Protein AF-A0A3D9BFZ9-F1 (afdb_monomer_lite)

Organism: NCBI:txid333702

Secondary structure (DSSP, 8-state):
--TTSSSSSS---------PPP-------------------GGGTTT-TTEEEEEE-SSSSSSPEEEEEEPTTS--EEEEEEE-TTS-EEEEEEEE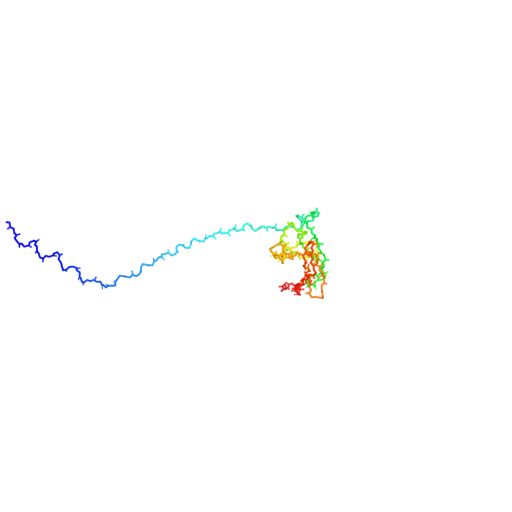----TTS-EEEEEEEETTEEEEEEE-SSS---EEEEEEEEETTEE-

Sequence (142 aa):
MNKITILVLLFSFLVANCQKKPILKNDRVEANNTEKIRTINLNQYTNNTNYFIKTFDVNKDETKDKIVSHNRYLGDELLLFLGDKSGNYNWALKSTNFSEDGGNQITDIKETKEGFEIITQFPDRGYLQNTYLASGINNKLI

Foldseek 3Di:
DDPPPPDPPPPPPDDPDDDDDDDDPPPPPPPPPPVVPPQDAPVVQVPDPQKDKDWDQFQPPPFIKIWIDGDPPSAFWIWIWDADPVGGTHTDDIDGQPDDPLFWGFPDWAADPFGIKTWTGGPPDDPDIDIDDWGRYNNDID

pLDDT: mean 78.9, std 19.79, range [37.97, 97.75]

Structure (mmCIF, N/CA/C/O backbone):
data_AF-A0A3D9BFZ9-F1
#
_entry.id   AF-A0A3D9BFZ9-F1
#
loop_
_atom_site.group_PDB
_atom_site.id
_atom_site.type_symbol
_atom_site.label_atom_id
_atom_site.label_alt_id
_atom_site.label_comp_id
_atom_site.label_asym_id
_atom_site.label_entity_id
_atom_site.label_seq_id
_atom_site.pdbx_PDB_ins_code
_atom_site.Cartn_x
_atom_site.Cartn_y
_atom_site.Cartn_z
_atom_site.occupancy
_atom_site.B_iso_or_equiv
_atom_site.auth_seq_id
_atom_site.auth_comp_id
_atom_site.auth_asym_id
_atom_site.auth_atom_id
_atom_site.pdbx_PDB_model_num
ATOM 1 N N . MET A 1 1 ? -40.740 42.452 -79.730 1.00 47.50 1 MET A N 1
ATOM 2 C CA . MET A 1 1 ? -39.419 42.023 -79.209 1.00 47.50 1 MET A CA 1
ATOM 3 C C . MET A 1 1 ? -38.875 43.155 -78.354 1.00 47.50 1 MET A C 1
ATOM 5 O O . MET A 1 1 ? -38.503 44.190 -78.893 1.00 47.50 1 MET A O 1
ATOM 9 N N . ASN A 1 2 ? -38.960 43.003 -77.029 1.00 42.41 2 ASN A N 1
ATOM 10 C CA . ASN A 1 2 ? -38.879 44.109 -76.070 1.00 42.41 2 ASN A CA 1
ATOM 11 C C . ASN A 1 2 ? -37.470 44.258 -75.487 1.00 42.41 2 ASN A C 1
ATOM 13 O O . ASN A 1 2 ? -36.951 43.343 -74.858 1.00 42.41 2 ASN A O 1
ATOM 17 N N . LYS A 1 3 ? -36.883 45.449 -75.648 1.00 50.84 3 LYS A N 1
ATOM 18 C CA . LYS A 1 3 ? -35.576 45.853 -75.102 1.00 50.84 3 LYS A CA 1
ATOM 19 C C . LYS A 1 3 ? -35.638 46.297 -73.624 1.00 50.84 3 LYS A C 1
ATOM 21 O O . LYS A 1 3 ? -34.893 47.182 -73.227 1.00 50.84 3 LYS A O 1
ATOM 26 N N . ILE A 1 4 ? -36.528 45.722 -72.810 1.00 54.38 4 ILE A N 1
ATOM 27 C CA . ILE A 1 4 ? -36.711 46.111 -71.388 1.00 54.38 4 ILE A CA 1
ATOM 28 C C . ILE A 1 4 ? -36.296 44.972 -70.433 1.00 54.38 4 ILE A C 1
ATOM 30 O O . ILE A 1 4 ? -36.488 45.034 -69.226 1.00 54.38 4 ILE A O 1
ATOM 34 N N . THR A 1 5 ? -35.650 43.924 -70.950 1.00 50.94 5 THR A N 1
ATOM 35 C CA . THR A 1 5 ? -35.269 42.741 -70.157 1.00 50.94 5 THR A CA 1
ATOM 36 C C . THR A 1 5 ? -33.772 42.675 -69.840 1.00 50.94 5 THR A C 1
ATOM 38 O O . THR A 1 5 ? -33.247 41.595 -69.603 1.00 50.94 5 THR A O 1
ATOM 41 N N . ILE A 1 6 ? -33.055 43.805 -69.850 1.00 54.69 6 ILE A N 1
ATOM 42 C CA . ILE A 1 6 ? -31.622 43.860 -69.493 1.00 54.69 6 ILE A CA 1
ATOM 43 C C . ILE A 1 6 ? -31.325 45.154 -68.713 1.00 54.69 6 ILE A C 1
ATOM 45 O O . ILE A 1 6 ? -30.511 45.968 -69.124 1.00 54.69 6 ILE A O 1
ATOM 49 N N . LEU A 1 7 ? -32.036 45.403 -67.607 1.00 43.50 7 LEU A N 1
ATOM 50 C CA . LEU A 1 7 ? -31.595 46.371 -66.581 1.00 43.50 7 LEU A CA 1
ATOM 51 C C . LEU A 1 7 ? -32.254 46.140 -65.206 1.00 43.50 7 LEU A C 1
ATOM 53 O O . LEU A 1 7 ? -32.513 47.080 -64.467 1.00 43.50 7 LEU A O 1
ATOM 57 N N . VAL A 1 8 ? -32.562 44.887 -64.858 1.00 48.56 8 VAL A N 1
ATOM 58 C CA . VAL A 1 8 ? -33.082 44.529 -63.516 1.00 48.56 8 VAL A CA 1
ATOM 59 C C . VAL A 1 8 ? -32.230 43.441 -62.844 1.00 48.56 8 VAL A C 1
ATOM 61 O O . VAL A 1 8 ? -32.468 43.065 -61.705 1.00 48.56 8 VAL A O 1
ATOM 64 N N . LEU A 1 9 ? -31.158 42.978 -63.491 1.00 48.94 9 LEU A N 1
ATOM 65 C CA . LEU A 1 9 ? -30.327 41.883 -62.975 1.00 48.94 9 LEU A CA 1
ATOM 66 C C . LEU A 1 9 ? -29.081 42.321 -62.185 1.00 48.94 9 LEU A C 1
ATOM 68 O O . LEU A 1 9 ? -28.237 41.481 -61.899 1.00 48.94 9 LEU A O 1
ATOM 72 N N . LEU A 1 10 ? -28.960 43.596 -61.788 1.00 48.94 10 LEU A N 1
ATOM 73 C CA . LEU A 1 10 ? -27.791 44.063 -61.018 1.00 48.94 10 LEU A CA 1
ATOM 74 C C . LEU A 1 10 ? -28.073 44.926 -59.776 1.00 48.94 10 LEU A C 1
ATOM 76 O O . LEU A 1 10 ? -27.132 45.448 -59.191 1.00 48.94 10 LEU A O 1
ATOM 80 N N . PHE A 1 11 ? -29.323 4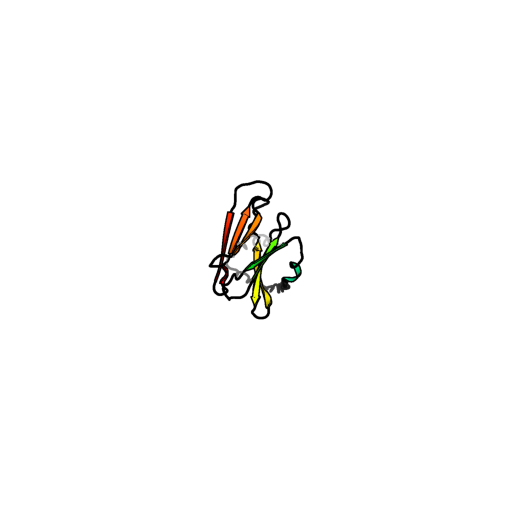5.045 -59.319 1.00 47.72 11 PHE A N 1
ATOM 81 C CA . PHE A 1 11 ? -29.653 45.852 -58.130 1.00 47.72 11 PHE A CA 1
ATOM 82 C C . PHE A 1 11 ? -30.380 45.068 -57.025 1.00 47.72 11 PHE A C 1
ATOM 84 O O . PHE A 1 11 ? -31.276 45.582 -56.366 1.00 47.72 11 PHE A O 1
ATOM 91 N N . SER A 1 12 ? -29.987 43.812 -56.799 1.00 45.56 12 SER A N 1
ATOM 92 C CA . SER A 1 12 ? -30.384 43.034 -55.610 1.00 45.56 12 SER A CA 1
ATOM 93 C C . SER A 1 12 ? -29.248 42.823 -54.597 1.00 45.56 12 SER A C 1
ATOM 95 O O . SER A 1 12 ? -29.451 42.188 -53.566 1.00 45.56 12 SER A O 1
ATOM 97 N N . PHE A 1 13 ? -28.075 43.425 -54.812 1.00 49.94 13 PHE A N 1
ATOM 98 C CA . PHE A 1 13 ? -27.026 43.524 -53.795 1.00 49.94 13 PHE A CA 1
ATOM 99 C C . PHE A 1 13 ? -27.204 44.796 -52.965 1.00 49.94 13 PHE A C 1
ATOM 101 O O . PHE A 1 13 ? -26.440 45.731 -53.146 1.00 49.94 13 PHE A O 1
ATOM 108 N N . LEU A 1 14 ? -28.201 44.862 -52.072 1.00 49.97 14 LEU A N 1
ATOM 109 C CA . LEU A 1 14 ? -28.125 45.760 -50.905 1.00 49.97 14 LEU A CA 1
ATOM 110 C C . LEU A 1 14 ? -29.187 45.480 -49.822 1.00 49.97 14 LEU A C 1
ATOM 112 O O . LEU A 1 14 ? -29.898 46.382 -49.404 1.00 49.97 14 LEU A O 1
ATOM 116 N N . VAL A 1 15 ? -29.289 44.250 -49.309 1.00 44.16 15 VAL A N 1
ATOM 117 C CA . VAL A 1 15 ? -29.860 44.027 -47.961 1.00 44.16 15 VAL A CA 1
ATOM 118 C C . VAL A 1 15 ? -29.102 42.895 -47.267 1.00 44.16 15 VAL A C 1
ATOM 120 O O . VAL A 1 15 ? -29.607 41.797 -47.065 1.00 44.16 15 VAL A O 1
ATOM 123 N N . ALA A 1 16 ? -27.850 43.156 -46.899 1.00 53.72 16 ALA A N 1
ATOM 124 C CA . ALA A 1 16 ? -27.201 42.401 -45.838 1.00 53.72 16 ALA A CA 1
ATOM 125 C C . ALA A 1 16 ? -27.514 43.109 -44.516 1.00 53.72 16 ALA A C 1
ATOM 127 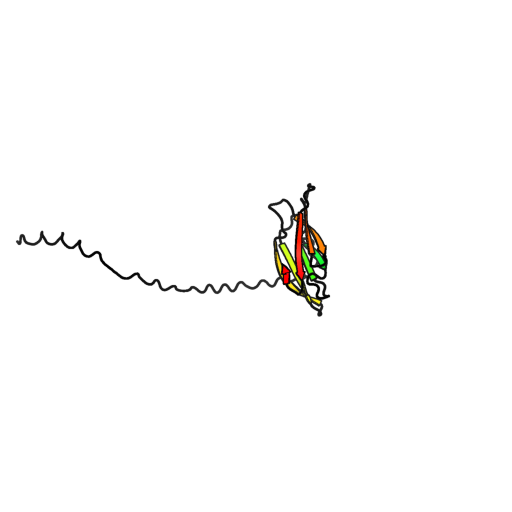O O . ALA A 1 16 ? -26.762 43.983 -44.094 1.00 53.72 16 ALA A O 1
ATOM 128 N N . ASN A 1 17 ? -28.639 42.775 -43.873 1.00 49.44 17 ASN A N 1
ATOM 129 C CA . ASN A 1 17 ? -28.736 42.985 -42.433 1.00 49.44 17 ASN A CA 1
ATOM 130 C C . ASN A 1 17 ? -29.756 42.075 -41.733 1.00 49.44 17 ASN A C 1
ATOM 132 O O . ASN A 1 17 ? -30.939 42.058 -42.059 1.00 49.44 17 ASN A O 1
ATOM 136 N N . CYS A 1 18 ? -29.233 41.394 -40.711 1.00 46.44 18 CYS A N 1
ATOM 137 C CA . CYS A 1 18 ? -29.906 40.765 -39.578 1.00 46.44 18 CYS A CA 1
ATOM 138 C C . CYS A 1 18 ? -30.877 39.603 -39.869 1.00 46.44 18 CYS A C 1
ATOM 140 O O . CYS A 1 18 ? -32.096 39.762 -39.884 1.00 46.44 18 CYS A O 1
ATOM 142 N N . GLN A 1 19 ? -30.335 38.384 -39.958 1.00 47.41 19 GLN A N 1
ATOM 143 C CA . GLN A 1 19 ? -31.100 37.169 -39.671 1.00 47.41 19 GLN A CA 1
ATOM 144 C C . GLN A 1 19 ? -30.557 36.503 -38.405 1.00 47.41 19 GLN A C 1
ATOM 146 O O . GLN A 1 19 ? -29.357 36.289 -38.243 1.00 47.41 19 GLN A O 1
ATOM 151 N N . LYS A 1 20 ? -31.482 36.269 -37.470 1.00 49.97 20 LYS A N 1
ATOM 152 C CA . LYS A 1 20 ? -31.259 35.749 -36.121 1.00 49.97 20 LYS A CA 1
ATOM 153 C C . LYS A 1 20 ? -30.442 34.455 -36.147 1.00 49.97 20 LYS A C 1
ATOM 155 O O . LYS A 1 20 ? -30.702 33.559 -36.944 1.00 49.97 20 LYS A O 1
ATOM 160 N N . LYS A 1 21 ? -29.500 34.363 -35.206 1.00 48.62 21 LYS A N 1
ATOM 161 C CA . LYS A 1 21 ? -28.693 33.177 -34.898 1.00 48.62 21 LYS A CA 1
ATOM 162 C C . LYS A 1 21 ? -29.615 31.950 -34.744 1.00 48.62 21 LYS A C 1
ATOM 164 O O . LYS A 1 21 ? -30.530 32.018 -33.919 1.00 48.62 21 LYS A O 1
ATOM 169 N N . PRO A 1 22 ? -29.417 30.847 -35.488 1.00 38.91 22 PRO A N 1
ATOM 170 C CA . PRO A 1 22 ? -30.167 29.629 -35.232 1.00 38.91 22 PRO A CA 1
ATOM 171 C C . PRO A 1 22 ? -29.763 29.080 -33.861 1.00 38.91 22 PRO A C 1
ATOM 173 O O . PRO A 1 22 ? -28.585 28.855 -33.582 1.00 38.91 22 PRO A O 1
ATOM 176 N N . ILE A 1 23 ? -30.752 28.900 -32.987 1.00 43.84 23 ILE A N 1
ATOM 177 C CA . ILE A 1 23 ? -30.606 28.124 -31.758 1.00 43.84 23 ILE A CA 1
ATOM 178 C C . ILE A 1 23 ? -30.446 26.673 -32.205 1.00 43.84 23 ILE A C 1
ATOM 180 O O . ILE A 1 23 ? -31.418 26.037 -32.615 1.00 43.84 23 ILE A O 1
ATOM 184 N N . LEU A 1 24 ? -29.216 26.161 -32.157 1.00 39.34 24 LEU A N 1
ATOM 185 C CA . LEU A 1 24 ? -28.983 24.726 -32.201 1.00 39.34 24 LEU A CA 1
ATOM 186 C C . LEU A 1 24 ? -29.630 24.163 -30.930 1.00 39.34 24 LEU A C 1
ATOM 188 O O . LEU A 1 24 ? -29.218 24.507 -29.820 1.00 39.34 24 LEU A O 1
ATOM 192 N N . LYS A 1 25 ? -30.692 23.366 -31.073 1.00 37.97 25 LYS A N 1
ATOM 193 C CA . LYS A 1 25 ? -31.169 22.554 -29.956 1.00 37.97 25 LYS A CA 1
ATOM 194 C C . LYS A 1 25 ? -30.012 21.629 -29.594 1.00 37.97 25 LYS A C 1
ATOM 196 O O . LYS A 1 25 ? -29.620 20.795 -30.403 1.00 37.97 25 LYS A O 1
ATOM 201 N N . ASN A 1 26 ? -29.431 21.833 -28.414 1.00 45.41 26 ASN A N 1
ATOM 202 C CA . ASN A 1 26 ? -28.602 20.816 -27.793 1.00 45.41 26 ASN A CA 1
ATOM 203 C C . ASN A 1 26 ? -29.530 19.638 -27.514 1.00 45.41 26 ASN A C 1
ATOM 205 O O . ASN A 1 26 ? -30.204 19.610 -26.483 1.00 45.41 26 ASN A O 1
ATOM 209 N N . ASP A 1 27 ? -29.552 18.675 -28.426 1.00 44.50 27 ASP A N 1
ATOM 210 C CA . ASP A 1 27 ? -29.874 17.314 -28.052 1.00 44.50 27 ASP A CA 1
ATOM 211 C C . ASP A 1 27 ? -28.753 16.903 -27.100 1.00 44.50 27 ASP A C 1
ATOM 213 O O . ASP A 1 27 ? -27.647 16.534 -27.500 1.00 44.50 27 ASP A O 1
ATOM 217 N N . ARG A 1 28 ? -29.008 17.088 -25.800 1.00 44.41 28 ARG A N 1
ATOM 218 C CA . ARG A 1 28 ? -28.284 16.376 -24.760 1.00 44.41 28 ARG A CA 1
ATOM 219 C C . ARG A 1 28 ? -28.523 14.905 -25.053 1.00 44.41 28 ARG A C 1
ATOM 221 O O . ARG A 1 28 ? -29.508 14.326 -24.611 1.00 44.41 28 ARG A O 1
ATOM 228 N N . VAL A 1 29 ? -27.617 14.313 -25.820 1.00 44.84 29 VAL A N 1
ATOM 229 C CA . VAL A 1 29 ? -27.322 12.900 -25.682 1.00 44.84 29 VAL A CA 1
ATOM 230 C C . VAL A 1 29 ? -26.788 12.785 -24.262 1.00 44.84 29 VAL A C 1
ATOM 232 O O . VAL A 1 29 ? -25.611 13.029 -24.001 1.00 44.84 29 VAL A O 1
ATOM 235 N N . GLU A 1 30 ? -27.690 12.527 -23.317 1.00 45.28 30 GLU A N 1
ATOM 236 C CA . GLU A 1 30 ? -27.322 11.905 -22.058 1.00 45.28 30 GLU A CA 1
ATOM 237 C C . GLU A 1 30 ? -26.686 10.579 -22.454 1.00 45.28 30 GLU A C 1
ATOM 239 O O . GLU A 1 30 ? -27.354 9.581 -22.729 1.00 45.28 30 GLU A O 1
ATOM 244 N N . ALA A 1 31 ? -25.361 10.608 -22.583 1.00 45.97 31 ALA A N 1
ATOM 245 C CA . ALA A 1 31 ? -24.563 9.414 -22.518 1.00 45.97 31 ALA A CA 1
ATOM 246 C C . ALA A 1 31 ? -24.849 8.837 -21.135 1.00 45.97 31 ALA A C 1
ATOM 248 O O . ALA A 1 31 ? -24.241 9.223 -20.138 1.00 45.97 31 ALA A O 1
ATOM 249 N N . ASN A 1 32 ? -25.828 7.938 -21.080 1.00 47.78 32 ASN A N 1
ATOM 250 C CA . ASN A 1 32 ? -26.015 7.013 -19.985 1.00 47.78 32 ASN A CA 1
ATOM 251 C C . ASN A 1 32 ? -24.814 6.066 -20.017 1.00 47.78 32 ASN A C 1
ATOM 253 O O . ASN A 1 32 ? -24.939 4.889 -20.346 1.00 47.78 32 ASN A O 1
ATOM 257 N N . ASN A 1 33 ? -23.631 6.598 -19.707 1.00 51.84 33 ASN A N 1
ATOM 258 C CA . ASN A 1 33 ? -22.473 5.824 -19.326 1.00 51.84 33 ASN A CA 1
ATOM 259 C C . ASN A 1 33 ? -22.821 5.243 -17.962 1.00 51.84 33 ASN A C 1
ATOM 261 O O . ASN A 1 33 ? -22.381 5.714 -16.917 1.00 51.84 33 ASN A O 1
ATOM 265 N N . THR A 1 34 ? -23.645 4.199 -17.974 1.00 53.06 34 THR A N 1
ATOM 266 C CA . THR A 1 34 ? -23.589 3.178 -16.941 1.00 53.06 34 THR A CA 1
ATOM 267 C C . THR A 1 34 ? -22.233 2.512 -17.135 1.00 53.06 34 THR A C 1
ATOM 269 O O . THR A 1 34 ? -22.112 1.442 -17.730 1.00 53.06 34 THR A O 1
ATOM 272 N N . GLU A 1 35 ? -21.173 3.196 -16.694 1.00 55.09 35 GLU A N 1
ATOM 273 C CA . GLU A 1 35 ? -19.937 2.524 -16.352 1.00 55.09 35 GLU A CA 1
ATOM 274 C C . GLU A 1 35 ? -20.362 1.432 -15.387 1.00 55.09 35 GLU A C 1
ATOM 276 O O . GLU A 1 35 ? -20.824 1.688 -14.275 1.00 55.09 35 GLU A O 1
ATOM 281 N N . LYS A 1 36 ? -20.326 0.195 -15.874 1.00 48.25 36 LYS A N 1
ATOM 282 C CA . LYS A 1 36 ? -20.517 -0.986 -15.056 1.00 48.25 36 LYS A CA 1
ATOM 283 C C . LYS A 1 36 ? -19.510 -0.848 -13.921 1.00 48.25 36 LYS A C 1
ATOM 285 O O . LYS A 1 36 ? -18.323 -1.052 -14.173 1.00 48.25 36 LYS A O 1
ATOM 290 N N . ILE A 1 37 ? -19.971 -0.443 -12.732 1.00 58.62 37 ILE A N 1
ATOM 291 C CA . ILE A 1 37 ? -19.126 -0.272 -11.549 1.00 58.62 37 ILE A CA 1
ATOM 292 C C . ILE A 1 37 ? -18.394 -1.596 -11.395 1.00 58.62 37 ILE A C 1
ATOM 294 O O . ILE A 1 37 ? -18.996 -2.622 -11.071 1.00 58.62 37 ILE A O 1
ATOM 298 N N . ARG A 1 38 ? -17.109 -1.611 -11.753 1.00 66.25 38 ARG A N 1
ATOM 299 C CA . ARG A 1 38 ? -16.290 -2.800 -11.579 1.00 66.25 38 ARG A CA 1
ATOM 300 C C . ARG A 1 38 ? -16.113 -2.927 -10.082 1.00 66.25 38 ARG A C 1
ATOM 302 O O . ARG A 1 38 ? -15.363 -2.167 -9.484 1.00 66.25 38 ARG A O 1
ATOM 309 N N . THR A 1 39 ? -16.842 -3.856 -9.478 1.00 80.69 39 THR A N 1
ATOM 310 C CA . THR A 1 39 ? -16.634 -4.211 -8.082 1.00 80.69 39 THR A CA 1
ATOM 311 C C . THR A 1 39 ? -15.249 -4.834 -7.972 1.00 80.69 39 THR A C 1
ATOM 313 O O . THR A 1 39 ? -15.037 -5.971 -8.394 1.00 80.69 39 THR A O 1
ATOM 316 N N . ILE A 1 40 ? -14.294 -4.061 -7.464 1.00 89.31 40 ILE A N 1
ATOM 317 C CA . ILE A 1 40 ? -12.954 -4.545 -7.146 1.00 89.31 40 ILE A CA 1
ATOM 318 C C . ILE A 1 40 ? -13.079 -5.358 -5.859 1.00 89.31 40 ILE A C 1
ATOM 320 O O . ILE A 1 40 ? -13.514 -4.835 -4.833 1.00 89.31 40 ILE A O 1
ATOM 324 N N . ASN A 1 41 ? -12.737 -6.644 -5.918 1.00 92.50 41 ASN A N 1
ATOM 325 C CA . ASN A 1 41 ? -12.841 -7.542 -4.774 1.00 92.50 41 ASN A CA 1
ATOM 326 C C . ASN A 1 41 ? -11.443 -7.963 -4.320 1.00 92.50 41 ASN A C 1
ATOM 328 O O . ASN A 1 41 ? -10.653 -8.468 -5.115 1.00 92.50 41 ASN A O 1
ATOM 332 N N . LEU A 1 42 ? -11.159 -7.814 -3.027 1.00 95.25 42 LEU A N 1
ATOM 333 C CA . LEU A 1 42 ? -9.882 -8.189 -2.420 1.00 95.25 42 LEU A CA 1
ATOM 334 C C . LEU A 1 42 ? -9.457 -9.640 -2.730 1.00 95.25 42 LEU A C 1
ATOM 336 O O . LEU A 1 42 ? -8.267 -9.928 -2.882 1.00 95.25 42 LEU A O 1
ATOM 340 N N . ASN A 1 43 ? -10.412 -10.562 -2.865 1.00 94.50 43 ASN A N 1
ATOM 341 C CA . ASN A 1 43 ? -10.135 -11.971 -3.148 1.00 94.50 43 ASN A CA 1
ATOM 342 C C . ASN A 1 43 ? -9.469 -12.186 -4.516 1.00 94.50 43 ASN A C 1
ATOM 344 O O . ASN A 1 43 ? -8.819 -13.205 -4.705 1.00 94.50 43 ASN A O 1
ATOM 348 N N . GLN A 1 44 ? -9.581 -11.234 -5.452 1.00 93.12 44 GLN A N 1
ATOM 349 C CA . GLN A 1 44 ? -8.895 -11.289 -6.753 1.00 93.12 44 GLN A CA 1
ATOM 350 C C . GLN A 1 44 ? -7.367 -11.191 -6.615 1.00 93.12 44 GLN A C 1
ATOM 352 O O . GLN A 1 44 ? -6.625 -11.651 -7.483 1.00 93.12 44 GLN A O 1
ATOM 357 N N . TYR A 1 45 ? -6.910 -10.598 -5.514 1.00 95.06 45 TYR A N 1
ATOM 358 C CA . TYR A 1 45 ? -5.504 -10.330 -5.226 1.00 95.06 45 TYR A CA 1
ATOM 359 C C . TYR A 1 45 ? -4.953 -11.274 -4.154 1.00 95.06 45 TYR A C 1
ATOM 361 O O . TYR A 1 45 ? -3.756 -11.547 -4.100 1.00 95.06 45 TYR A O 1
ATOM 369 N N . THR A 1 46 ? -5.833 -11.800 -3.301 1.00 91.25 46 THR A N 1
ATOM 370 C CA . THR A 1 46 ? -5.464 -12.741 -2.244 1.00 91.25 46 THR A CA 1
ATOM 371 C C . THR A 1 46 ? -4.991 -14.054 -2.874 1.00 91.25 46 THR A C 1
ATOM 373 O O . THR A 1 46 ? -5.693 -14.638 -3.693 1.00 91.25 46 THR A O 1
ATOM 376 N N . ASN A 1 47 ? -3.798 -14.523 -2.497 1.00 92.69 47 ASN A N 1
ATOM 377 C CA . ASN A 1 47 ? -3.109 -15.692 -3.075 1.00 92.69 47 ASN A CA 1
ATOM 378 C C . ASN A 1 47 ? -2.629 -15.538 -4.530 1.00 92.69 47 ASN A C 1
ATOM 380 O O . ASN A 1 47 ? -2.204 -16.520 -5.136 1.00 92.69 47 ASN A O 1
ATOM 384 N N . ASN A 1 48 ? -2.649 -14.328 -5.093 1.00 95.44 48 ASN A N 1
ATOM 385 C CA . ASN A 1 48 ? -2.052 -14.063 -6.396 1.00 95.44 48 ASN A CA 1
ATOM 386 C C . ASN A 1 48 ? -0.600 -13.590 -6.225 1.00 95.44 48 ASN A C 1
ATOM 388 O O . ASN A 1 48 ? -0.345 -12.527 -5.663 1.00 95.44 48 ASN A O 1
ATOM 392 N N . THR A 1 49 ? 0.354 -14.363 -6.746 1.00 95.38 49 THR A N 1
ATOM 393 C CA . THR A 1 49 ? 1.797 -14.089 -6.627 1.00 95.38 49 THR A CA 1
ATOM 394 C C . THR A 1 49 ? 2.259 -12.849 -7.390 1.00 95.38 49 THR A C 1
ATOM 396 O O . THR A 1 49 ? 3.399 -12.428 -7.221 1.00 95.38 49 THR A O 1
ATOM 399 N N . ASN A 1 50 ? 1.407 -12.248 -8.224 1.00 95.50 50 ASN A N 1
ATOM 400 C CA . ASN A 1 50 ? 1.730 -11.002 -8.915 1.00 95.50 50 ASN A CA 1
ATOM 401 C C . ASN A 1 50 ? 1.623 -9.776 -8.005 1.00 95.50 50 ASN A C 1
ATOM 403 O O . ASN A 1 50 ? 2.105 -8.708 -8.373 1.00 95.50 50 ASN A O 1
ATOM 407 N N . TYR A 1 51 ? 1.013 -9.928 -6.830 1.00 96.06 51 TYR A N 1
ATOM 408 C CA . TYR A 1 51 ? 0.774 -8.851 -5.885 1.00 96.06 51 TYR A CA 1
ATOM 409 C C . TYR A 1 51 ? 1.466 -9.129 -4.558 1.00 96.06 51 TYR A C 1
ATOM 411 O O . TYR A 1 51 ? 1.685 -10.278 -4.167 1.00 96.06 51 TYR A O 1
ATOM 419 N N . PHE A 1 52 ? 1.755 -8.060 -3.830 1.00 96.00 52 PHE A N 1
ATOM 420 C CA . PHE A 1 52 ? 1.993 -8.126 -2.400 1.00 96.00 52 PHE A CA 1
ATOM 421 C C . PHE A 1 52 ? 0.888 -7.361 -1.674 1.00 96.00 52 PHE A C 1
ATOM 423 O O . PHE A 1 52 ? 0.313 -6.400 -2.193 1.00 96.00 52 PHE A O 1
ATOM 430 N N . ILE A 1 53 ? 0.583 -7.812 -0.460 1.00 97.50 53 ILE A N 1
ATOM 431 C CA . ILE A 1 53 ? -0.440 -7.209 0.388 1.00 97.50 53 ILE A CA 1
ATOM 432 C C . ILE A 1 53 ? 0.207 -6.820 1.704 1.00 97.50 53 ILE A C 1
ATOM 434 O O . ILE A 1 53 ? 0.877 -7.631 2.346 1.00 97.50 53 ILE A O 1
ATOM 438 N N . LYS A 1 54 ? -0.023 -5.581 2.119 1.00 97.69 54 LYS A N 1
ATOM 439 C CA . LYS A 1 54 ? 0.331 -5.107 3.449 1.00 97.69 54 LYS A CA 1
ATOM 440 C C . LYS A 1 54 ? -0.920 -4.849 4.273 1.00 97.69 54 LYS A C 1
ATOM 442 O O . LYS A 1 54 ? -1.987 -4.581 3.726 1.00 97.69 54 LYS A O 1
ATOM 447 N N . THR A 1 55 ? -0.808 -5.001 5.588 1.00 97.75 55 THR A N 1
ATOM 448 C CA . THR A 1 55 ? -1.953 -4.947 6.503 1.00 97.75 55 THR A CA 1
ATOM 449 C C . THR A 1 55 ? -1.621 -4.075 7.704 1.00 97.75 55 THR A C 1
ATOM 451 O O . THR A 1 55 ? -0.760 -4.434 8.506 1.00 97.75 55 THR A O 1
ATOM 454 N N . PHE A 1 56 ? -2.308 -2.940 7.812 1.00 96.00 56 PHE A N 1
ATOM 455 C CA . PHE A 1 56 ? -2.128 -1.930 8.859 1.00 96.00 56 PHE A CA 1
ATOM 456 C C . PHE A 1 56 ? -3.454 -1.229 9.139 1.00 96.00 56 PHE A C 1
ATOM 458 O O . PHE A 1 56 ? -4.379 -1.376 8.357 1.00 96.00 56 PHE A O 1
ATOM 465 N N . ASP A 1 57 ? -3.542 -0.473 10.229 1.00 95.44 57 ASP A N 1
ATOM 466 C CA . ASP A 1 57 ? -4.699 0.397 10.469 1.00 95.44 57 ASP A CA 1
ATOM 467 C C . ASP A 1 57 ? -4.393 1.750 9.812 1.00 95.44 57 ASP A C 1
ATOM 469 O O . ASP A 1 57 ? -3.594 2.533 10.333 1.00 95.44 57 ASP A O 1
ATOM 473 N N . VAL A 1 58 ? -4.896 1.973 8.596 1.00 94.94 58 VAL A N 1
ATOM 474 C CA . VAL A 1 58 ? -4.535 3.144 7.788 1.00 94.94 58 VAL A CA 1
ATOM 475 C C . VAL A 1 58 ? -5.280 4.372 8.271 1.00 94.94 58 VAL A C 1
ATOM 477 O O . VAL A 1 58 ? -4.658 5.424 8.334 1.00 94.94 58 VAL A O 1
ATOM 480 N N . ASN A 1 59 ? -6.569 4.238 8.590 1.00 94.12 59 ASN A N 1
ATOM 481 C CA . ASN A 1 59 ? -7.479 5.331 8.950 1.00 94.12 59 ASN A CA 1
ATOM 482 C C . ASN A 1 59 ? -7.568 5.620 10.465 1.00 94.12 59 ASN A C 1
ATOM 484 O O . ASN A 1 59 ? -8.229 6.592 10.855 1.00 94.12 59 ASN A O 1
ATOM 488 N N . LYS A 1 60 ? -6.893 4.808 11.289 1.00 93.88 60 LYS A N 1
ATOM 489 C CA . LYS A 1 60 ? -6.849 4.859 12.758 1.00 93.88 60 LYS A CA 1
ATOM 490 C C . LYS A 1 60 ? -8.204 4.604 13.410 1.00 93.88 60 LYS A C 1
ATOM 492 O O . LYS A 1 60 ? -8.555 5.265 14.387 1.00 93.88 60 LYS A O 1
ATOM 497 N N . ASP A 1 61 ? -8.958 3.653 12.865 1.00 93.31 61 ASP A N 1
ATOM 498 C CA . ASP A 1 61 ? -10.264 3.239 13.391 1.00 93.31 61 ASP A CA 1
ATOM 499 C C . ASP A 1 61 ? -10.231 1.943 14.226 1.00 93.31 61 ASP A C 1
ATOM 501 O O . ASP A 1 61 ? -11.288 1.423 14.598 1.00 93.31 61 ASP A O 1
ATOM 505 N N . GLU A 1 62 ? -9.026 1.454 14.548 1.00 93.69 62 GLU A N 1
ATOM 506 C CA . GLU A 1 62 ? -8.737 0.198 15.255 1.00 93.69 62 GLU A CA 1
ATOM 507 C C . GLU A 1 62 ? -9.004 -1.075 14.428 1.00 93.69 62 GLU A C 1
ATOM 509 O O . GLU A 1 62 ? -8.838 -2.193 14.930 1.00 93.69 62 GLU A O 1
ATOM 514 N N . THR A 1 63 ? -9.348 -0.939 13.145 1.00 95.94 63 THR A N 1
ATOM 515 C CA . THR A 1 63 ? -9.524 -2.042 12.195 1.00 95.94 63 THR A CA 1
ATOM 516 C C . THR A 1 63 ? -8.320 -2.135 11.260 1.00 95.94 63 THR A C 1
ATOM 518 O O . THR A 1 63 ? -7.692 -1.149 10.893 1.00 95.94 63 THR A O 1
ATOM 521 N N . LYS A 1 64 ? -7.932 -3.358 10.882 1.00 96.88 64 LYS A N 1
ATOM 522 C CA . LYS A 1 64 ? -6.821 -3.565 9.946 1.00 96.88 64 LYS A CA 1
ATOM 523 C C . LYS A 1 64 ? -7.302 -3.525 8.502 1.00 96.88 64 LYS A C 1
ATOM 525 O O . LYS A 1 64 ? -8.047 -4.403 8.068 1.00 96.88 64 LYS A O 1
ATOM 530 N N . ASP A 1 65 ? -6.745 -2.589 7.756 1.00 97.00 65 ASP A N 1
ATOM 531 C CA . ASP A 1 65 ? -6.926 -2.362 6.330 1.00 97.00 65 ASP A CA 1
ATOM 532 C C . ASP A 1 65 ? -5.933 -3.168 5.496 1.00 97.00 65 ASP A C 1
ATOM 534 O O . ASP A 1 65 ? -4.981 -3.772 6.008 1.00 97.00 65 ASP A O 1
ATOM 538 N N . LYS A 1 66 ? -6.143 -3.182 4.178 1.00 97.62 66 LYS A N 1
ATOM 539 C CA . LYS A 1 66 ? -5.249 -3.847 3.231 1.00 97.62 66 LYS A CA 1
ATOM 540 C C . LYS A 1 66 ? -4.835 -2.927 2.104 1.00 97.62 66 LYS A C 1
ATOM 542 O O . LYS A 1 66 ? -5.676 -2.374 1.400 1.00 97.62 66 LYS A O 1
ATOM 547 N N . ILE A 1 67 ? -3.527 -2.853 1.894 1.00 96.94 67 ILE A N 1
ATOM 548 C CA . ILE A 1 67 ? -2.929 -2.169 0.752 1.00 96.94 67 ILE A CA 1
ATOM 549 C C . ILE A 1 67 ? -2.384 -3.223 -0.198 1.00 96.94 67 ILE A C 1
ATOM 551 O O . ILE A 1 67 ? -1.596 -4.076 0.215 1.00 96.94 67 ILE A O 1
ATOM 555 N N . VAL A 1 68 ? -2.823 -3.174 -1.450 1.00 97.06 68 VAL A N 1
ATOM 556 C CA . VAL A 1 68 ? -2.431 -4.114 -2.502 1.00 97.06 68 VAL A CA 1
ATOM 557 C C . VAL A 1 68 ? -1.644 -3.360 -3.560 1.00 97.06 68 VAL A C 1
ATOM 559 O O . VAL A 1 68 ? -2.094 -2.321 -4.037 1.00 97.06 68 VAL A O 1
ATOM 562 N N . SER A 1 69 ? -0.491 -3.895 -3.946 1.00 95.62 69 SER A N 1
ATOM 563 C CA . SER A 1 69 ? 0.285 -3.400 -5.083 1.00 95.62 69 SER A CA 1
ATOM 564 C C . SER A 1 69 ? 0.893 -4.568 -5.846 1.00 95.62 69 SER A C 1
ATOM 566 O O . SER A 1 69 ? 1.103 -5.649 -5.291 1.00 95.62 69 SER A O 1
ATOM 568 N N . HIS A 1 70 ? 1.179 -4.356 -7.126 1.00 93.94 70 HIS A N 1
ATOM 569 C CA . HIS A 1 70 ? 1.941 -5.316 -7.916 1.00 93.94 70 HIS A CA 1
ATOM 570 C C . HIS A 1 70 ? 3.353 -5.496 -7.351 1.00 93.94 70 HIS A C 1
ATOM 572 O O . HIS A 1 70 ? 3.970 -4.544 -6.869 1.00 93.94 70 HIS A O 1
ATOM 578 N N . ASN A 1 71 ? 3.875 -6.716 -7.466 1.00 92.38 71 ASN A N 1
ATOM 579 C CA . ASN A 1 71 ? 5.309 -6.958 -7.397 1.00 92.38 71 ASN A CA 1
ATOM 580 C C . ASN A 1 71 ? 6.013 -6.273 -8.580 1.00 92.38 71 ASN A C 1
ATOM 582 O O . ASN A 1 71 ? 5.396 -5.941 -9.597 1.00 92.38 71 ASN A O 1
ATOM 586 N N . ARG A 1 72 ? 7.327 -6.078 -8.439 1.00 88.94 72 ARG A N 1
ATOM 587 C CA . ARG A 1 72 ? 8.164 -5.402 -9.438 1.00 88.94 72 ARG A CA 1
ATOM 588 C C . ARG A 1 72 ? 7.930 -5.947 -10.854 1.00 88.94 72 ARG A C 1
ATOM 590 O O . ARG A 1 72 ? 7.879 -7.158 -11.042 1.00 88.94 72 ARG A O 1
ATOM 597 N N . TYR A 1 73 ? 7.834 -5.042 -11.828 1.00 89.25 73 TYR A N 1
ATOM 598 C CA . TYR A 1 73 ? 7.616 -5.273 -13.266 1.00 89.25 73 TYR A CA 1
ATOM 599 C C . TYR A 1 73 ? 6.273 -5.894 -13.673 1.00 89.25 73 TYR A C 1
ATOM 601 O O . TYR A 1 73 ? 6.088 -6.194 -14.850 1.00 89.25 73 TYR A O 1
ATOM 609 N N . LEU A 1 74 ? 5.336 -6.101 -12.742 1.00 91.69 74 LEU A N 1
ATOM 610 C CA . LEU A 1 74 ? 4.077 -6.799 -13.038 1.00 91.69 74 LEU A CA 1
ATOM 611 C C . LEU A 1 74 ? 2.871 -5.873 -13.211 1.00 91.69 74 LEU A C 1
ATOM 613 O O . LEU A 1 74 ? 1.799 -6.349 -13.574 1.00 91.69 74 LEU A O 1
ATOM 617 N N . GLY A 1 75 ? 3.034 -4.573 -12.972 1.00 89.62 75 GLY A N 1
ATOM 618 C CA . GLY A 1 75 ? 1.988 -3.580 -13.180 1.00 89.62 75 GLY A CA 1
ATOM 619 C C . GLY A 1 75 ? 2.174 -2.337 -12.323 1.00 89.62 75 GLY A C 1
ATOM 620 O O . GLY A 1 75 ? 3.139 -2.216 -11.563 1.00 89.62 75 GLY A O 1
ATOM 621 N N . ASP A 1 76 ? 1.214 -1.428 -12.446 1.00 88.38 76 ASP A N 1
ATOM 622 C CA . ASP A 1 76 ? 1.246 -0.105 -11.838 1.00 88.38 76 ASP A CA 1
ATOM 623 C C . ASP A 1 76 ? 0.079 0.148 -10.871 1.00 88.38 76 ASP A C 1
ATOM 625 O O . ASP A 1 76 ? -0.136 1.271 -10.453 1.00 88.38 76 ASP A O 1
ATOM 629 N N . GLU A 1 77 ? -0.712 -0.858 -10.498 1.00 91.12 77 GLU A N 1
ATOM 630 C CA . GLU A 1 77 ? -1.886 -0.639 -9.635 1.00 91.12 77 GLU A CA 1
ATOM 631 C C . GLU A 1 77 ? -1.518 -0.569 -8.142 1.00 91.12 77 GLU A C 1
ATOM 633 O O . GLU A 1 77 ? -0.773 -1.421 -7.650 1.00 91.12 77 GLU A O 1
ATOM 638 N N . LEU A 1 78 ? -2.103 0.403 -7.429 1.00 93.81 78 LEU A N 1
ATOM 639 C CA . LEU A 1 78 ? -2.134 0.509 -5.968 1.00 93.81 78 LEU A CA 1
ATOM 640 C C . LEU A 1 78 ? -3.588 0.623 -5.491 1.00 93.81 78 LEU A C 1
ATOM 642 O O . LEU A 1 78 ? -4.328 1.515 -5.915 1.00 93.81 78 LEU A O 1
ATOM 646 N N . LEU A 1 79 ? -3.996 -0.259 -4.582 1.00 95.19 79 LEU A N 1
ATOM 647 C CA . LEU A 1 79 ? -5.349 -0.300 -4.028 1.00 95.19 79 LEU A CA 1
ATOM 648 C C . LEU A 1 79 ? -5.323 -0.211 -2.510 1.00 95.19 79 LEU A C 1
ATOM 650 O O . LEU A 1 79 ? -4.473 -0.826 -1.867 1.00 95.19 79 LEU A O 1
ATOM 654 N N . LEU A 1 80 ? -6.326 0.460 -1.951 1.00 95.25 80 LEU A N 1
ATOM 655 C CA . LEU A 1 80 ? -6.634 0.424 -0.526 1.00 95.25 80 LEU A CA 1
ATOM 656 C C . LEU A 1 80 ? -8.028 -0.161 -0.316 1.00 95.25 80 LEU A C 1
ATOM 658 O O . LEU A 1 80 ? -9.009 0.299 -0.909 1.00 95.25 80 LEU A O 1
ATOM 662 N N . PHE A 1 81 ? -8.098 -1.146 0.570 1.00 96.44 81 PHE A N 1
ATOM 663 C CA . PHE A 1 81 ? -9.333 -1.708 1.085 1.00 96.44 81 PHE A CA 1
ATOM 664 C C . PHE A 1 81 ? -9.433 -1.405 2.574 1.00 96.44 81 PHE A C 1
ATOM 666 O O . PHE A 1 81 ? -8.565 -1.835 3.336 1.00 96.44 81 PHE A O 1
ATOM 673 N N . LEU A 1 82 ? -10.495 -0.708 2.970 1.00 95.38 82 LEU A N 1
ATOM 674 C CA . LEU A 1 82 ? -10.786 -0.444 4.373 1.00 95.38 82 LEU A CA 1
ATOM 675 C C . LEU A 1 82 ? -11.503 -1.644 4.982 1.00 95.38 82 LEU A C 1
ATOM 677 O O . LEU A 1 82 ? -12.466 -2.158 4.399 1.00 95.38 82 LEU A O 1
ATOM 681 N N . GLY A 1 83 ? -10.998 -2.105 6.120 1.00 95.88 83 GLY A N 1
ATOM 682 C CA . GLY A 1 83 ? -11.633 -3.152 6.903 1.00 95.88 83 GLY A CA 1
ATOM 683 C C . GLY A 1 83 ? -12.869 -2.623 7.627 1.00 95.88 83 GLY A C 1
ATOM 684 O O . GLY A 1 83 ? -12.972 -1.440 7.933 1.00 95.88 83 GLY A O 1
ATOM 685 N N . ASP A 1 84 ? -13.812 -3.506 7.934 1.00 94.38 84 AS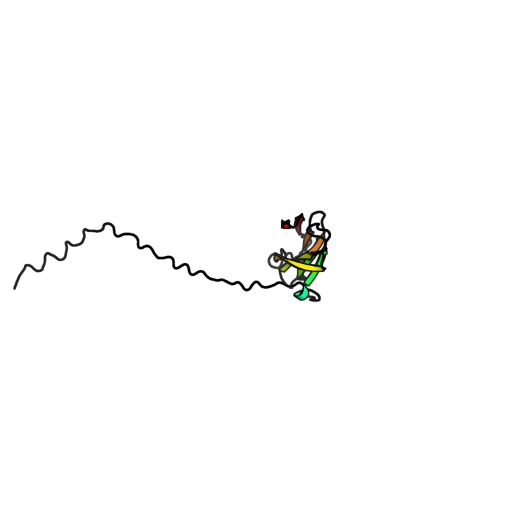P A N 1
ATOM 686 C CA . ASP A 1 84 ? -14.877 -3.225 8.892 1.00 94.38 84 ASP A CA 1
ATOM 687 C C . ASP A 1 84 ? -14.797 -4.152 10.115 1.00 94.38 84 ASP A C 1
ATOM 689 O O . ASP A 1 84 ? -14.115 -5.182 10.121 1.00 94.38 84 ASP A O 1
ATOM 693 N N . LYS A 1 85 ? -15.547 -3.809 11.167 1.00 93.62 85 LYS A N 1
ATOM 694 C CA . LYS A 1 85 ? -15.622 -4.599 12.410 1.00 93.62 85 LYS A CA 1
ATOM 695 C C . LYS A 1 85 ? -16.202 -6.006 12.222 1.00 93.62 85 LYS A C 1
ATOM 697 O O . LYS A 1 85 ? -16.108 -6.822 13.134 1.00 93.62 85 LYS A O 1
ATOM 702 N N . SER A 1 86 ? -16.811 -6.289 11.072 1.00 95.12 86 SER A N 1
ATOM 703 C CA . SER A 1 86 ? -17.334 -7.612 10.717 1.00 95.12 86 SER A CA 1
ATOM 704 C C . SER A 1 86 ? -16.302 -8.461 9.962 1.00 95.12 86 SER A C 1
ATOM 706 O O . SER A 1 86 ? -16.586 -9.612 9.636 1.00 95.12 86 SER A O 1
ATOM 708 N N . GLY A 1 87 ? -15.107 -7.920 9.697 1.00 92.38 87 GLY A N 1
ATOM 709 C CA . GLY A 1 87 ? -14.032 -8.588 8.969 1.00 92.38 87 GLY A CA 1
ATOM 710 C C . GLY A 1 87 ? -14.156 -8.505 7.447 1.00 92.38 87 GLY A C 1
ATOM 711 O O . GLY A 1 87 ? -13.417 -9.202 6.748 1.00 92.38 87 GLY A O 1
ATOM 712 N N . ASN A 1 88 ? -15.066 -7.681 6.918 1.00 95.44 88 ASN A N 1
ATOM 713 C CA . ASN A 1 88 ? -15.162 -7.447 5.479 1.00 95.44 88 ASN A CA 1
ATOM 714 C C . ASN A 1 88 ? -14.243 -6.306 5.046 1.00 95.44 88 ASN A C 1
ATOM 716 O O . ASN A 1 88 ? -13.797 -5.494 5.853 1.00 95.44 88 ASN A O 1
ATOM 720 N N . TYR A 1 89 ? -13.991 -6.243 3.740 1.00 95.81 89 TYR A N 1
ATOM 721 C CA . TYR A 1 89 ? -13.112 -5.260 3.127 1.00 95.81 89 TYR A CA 1
ATOM 722 C C . TYR A 1 89 ? -13.831 -4.530 2.003 1.00 95.81 89 TYR A C 1
ATOM 724 O O . TYR A 1 89 ? -14.258 -5.150 1.027 1.00 95.81 89 TYR A O 1
ATOM 732 N N . ASN A 1 90 ? -13.915 -3.209 2.122 1.00 93.12 90 ASN A N 1
ATOM 733 C CA . ASN A 1 90 ? -14.502 -2.341 1.112 1.00 93.12 90 ASN A CA 1
ATOM 734 C C . ASN A 1 90 ? -13.396 -1.599 0.366 1.00 93.12 90 ASN A C 1
ATOM 736 O O . ASN A 1 90 ? -12.513 -1.000 0.976 1.00 93.12 90 ASN A O 1
ATOM 740 N N . TRP A 1 91 ? -13.439 -1.634 -0.964 1.00 93.19 91 TRP A N 1
ATOM 741 C CA . TRP A 1 91 ? -12.526 -0.850 -1.789 1.00 93.19 91 TRP A CA 1
ATOM 742 C C . TRP A 1 91 ? -12.746 0.651 -1.542 1.00 93.19 91 TRP A C 1
ATOM 744 O O . TRP A 1 91 ? -13.870 1.135 -1.665 1.00 93.19 91 TRP A O 1
ATOM 754 N N . ALA A 1 92 ? -11.675 1.369 -1.196 1.00 91.50 92 ALA A N 1
ATOM 755 C CA . ALA A 1 92 ? -11.717 2.791 -0.851 1.00 91.50 92 ALA A CA 1
ATOM 756 C C . ALA A 1 92 ? -10.912 3.672 -1.813 1.00 91.50 92 ALA A C 1
ATOM 758 O O . ALA A 1 92 ? -11.289 4.816 -2.060 1.00 91.50 92 ALA A O 1
ATOM 759 N N . LEU A 1 93 ? -9.812 3.154 -2.368 1.00 91.12 93 LEU A N 1
ATOM 760 C CA . LEU A 1 93 ? -8.955 3.901 -3.287 1.00 91.12 93 LEU A CA 1
ATOM 761 C C . LEU A 1 93 ? -8.355 2.978 -4.344 1.00 91.12 93 LEU A C 1
ATOM 763 O O . LEU A 1 93 ? -7.945 1.853 -4.053 1.00 91.12 93 LEU A O 1
ATOM 767 N N . LYS A 1 94 ? -8.290 3.477 -5.578 1.00 91.38 94 LYS A N 1
ATOM 768 C CA . LYS A 1 94 ? -7.462 2.937 -6.653 1.00 91.38 94 LYS A CA 1
ATOM 769 C C . LYS A 1 94 ? -6.613 4.066 -7.217 1.00 91.38 94 LYS A C 1
ATOM 771 O O . LYS A 1 94 ? -7.150 5.104 -7.591 1.00 91.38 94 LYS A O 1
ATOM 776 N N . SER A 1 95 ? -5.312 3.838 -7.283 1.00 89.56 95 SER A N 1
ATOM 777 C CA . SER A 1 95 ? -4.339 4.755 -7.862 1.00 89.56 95 SER A CA 1
ATOM 778 C C . SER A 1 95 ? -3.296 3.975 -8.657 1.00 89.56 95 SER A C 1
ATOM 780 O O . SER A 1 95 ? -3.311 2.741 -8.699 1.00 89.56 95 SER A O 1
ATOM 782 N N . THR A 1 96 ? -2.382 4.708 -9.276 1.00 86.31 96 THR A N 1
ATOM 783 C CA . THR A 1 96 ? -1.130 4.164 -9.785 1.00 86.31 96 THR A CA 1
ATOM 784 C C . THR A 1 96 ? -0.120 4.021 -8.643 1.00 86.31 96 THR A C 1
ATOM 786 O O . THR A 1 96 ? -0.114 4.808 -7.697 1.00 86.31 96 THR A O 1
ATOM 789 N N . ASN A 1 97 ? 0.781 3.056 -8.732 1.00 76.25 97 ASN A N 1
ATOM 790 C CA . ASN A 1 97 ? 1.765 2.684 -7.723 1.00 76.25 97 ASN A CA 1
ATOM 791 C C . ASN A 1 97 ? 3.017 3.577 -7.767 1.00 76.25 97 ASN A C 1
ATOM 793 O O . ASN A 1 97 ? 4.110 3.135 -7.429 1.00 76.25 97 ASN A O 1
ATOM 797 N N . PHE A 1 98 ? 2.860 4.839 -8.174 1.00 80.50 98 PHE A N 1
ATOM 798 C CA . PHE A 1 98 ? 3.945 5.819 -8.288 1.00 80.50 98 PHE A CA 1
ATOM 799 C C . PHE A 1 98 ? 5.115 5.347 -9.168 1.00 80.50 98 PHE A C 1
ATOM 801 O O . PHE A 1 98 ? 6.214 5.886 -9.059 1.00 80.50 98 PHE A O 1
ATOM 808 N N . SER A 1 99 ? 4.904 4.346 -10.037 1.00 76.25 99 SER A N 1
ATOM 809 C CA . SER A 1 99 ? 5.949 3.903 -10.949 1.00 76.25 99 SER A CA 1
ATOM 810 C C . SER A 1 99 ? 6.174 4.916 -12.064 1.00 76.25 99 SER A C 1
ATOM 812 O O . SER A 1 99 ? 5.226 5.300 -12.749 1.00 76.25 99 SER A O 1
ATOM 814 N N . GLU A 1 100 ? 7.425 5.305 -12.284 1.00 75.06 100 GLU A N 1
ATOM 815 C CA . GLU A 1 100 ? 7.804 6.289 -13.303 1.00 75.06 100 GLU A CA 1
ATOM 816 C C . GLU A 1 100 ? 8.420 5.586 -14.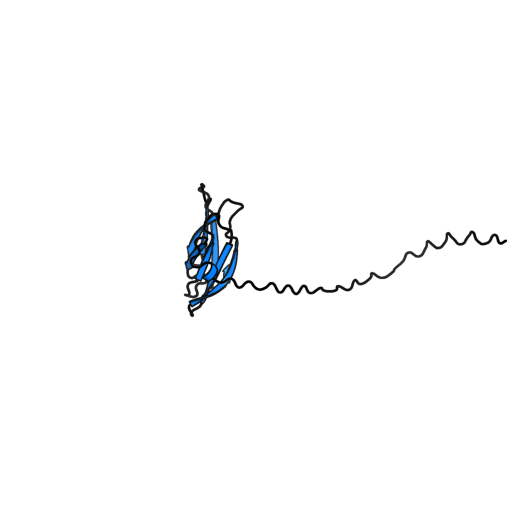516 1.00 75.06 100 GLU A C 1
ATOM 818 O O . GLU A 1 100 ? 9.592 5.245 -14.460 1.00 75.06 100 GLU A O 1
ATOM 823 N N . ASP A 1 101 ? 7.655 5.348 -15.590 1.00 72.62 101 ASP A N 1
ATOM 824 C CA . ASP A 1 101 ? 8.140 4.915 -16.925 1.00 72.62 101 ASP A CA 1
ATOM 825 C C . ASP A 1 101 ? 9.307 3.893 -16.913 1.00 72.62 101 ASP A C 1
ATOM 827 O O . ASP A 1 101 ? 10.378 4.103 -17.480 1.00 72.62 101 ASP A O 1
ATOM 831 N N . GLY A 1 102 ? 9.131 2.784 -16.183 1.00 70.38 102 GLY A N 1
ATOM 832 C CA . GLY A 1 102 ? 10.142 1.720 -16.053 1.00 70.38 102 GLY A CA 1
ATOM 833 C C . GLY A 1 102 ? 11.287 1.995 -15.062 1.00 70.38 102 GLY A C 1
ATOM 834 O O . GLY A 1 102 ? 12.138 1.131 -14.863 1.00 70.38 102 GLY A O 1
ATOM 835 N N . GLY A 1 103 ? 11.292 3.160 -14.420 1.00 83.56 103 GLY A N 1
ATOM 836 C CA . GLY A 1 103 ? 12.215 3.591 -13.376 1.00 83.56 103 GLY A CA 1
ATOM 837 C C . GLY A 1 103 ? 11.834 3.095 -11.980 1.00 83.56 103 GLY A C 1
ATOM 838 O O . GLY A 1 103 ? 11.844 1.892 -11.718 1.00 83.56 103 GLY A O 1
ATOM 839 N N . ASN A 1 104 ? 11.550 4.018 -11.056 1.00 88.44 104 ASN A N 1
ATOM 840 C CA . ASN A 1 104 ? 11.234 3.678 -9.668 1.00 88.44 104 ASN A CA 1
ATOM 841 C C . ASN A 1 104 ? 9.944 2.854 -9.571 1.00 88.44 104 ASN A C 1
ATOM 843 O O . ASN A 1 104 ? 8.960 3.159 -10.232 1.00 88.44 104 ASN A O 1
ATOM 847 N N . GLN A 1 105 ? 9.944 1.813 -8.741 1.00 90.75 105 GLN A N 1
ATOM 848 C CA . GLN A 1 105 ? 8.790 0.945 -8.486 1.00 90.75 105 GLN A CA 1
ATOM 849 C C . GLN A 1 105 ? 8.635 0.718 -6.986 1.00 90.75 105 GLN A C 1
ATOM 851 O O . GLN A 1 105 ? 9.637 0.743 -6.267 1.00 90.75 105 GLN A O 1
ATOM 856 N N . ILE A 1 106 ? 7.412 0.469 -6.502 1.00 92.31 106 ILE A N 1
ATOM 857 C CA . ILE A 1 106 ? 7.198 0.187 -5.075 1.00 92.31 106 ILE A CA 1
ATOM 858 C C . ILE A 1 106 ? 7.983 -1.061 -4.669 1.00 92.31 106 ILE A C 1
ATOM 860 O O . ILE A 1 106 ? 7.795 -2.146 -5.221 1.00 92.31 106 ILE A O 1
ATOM 864 N N . THR A 1 107 ? 8.842 -0.904 -3.668 1.00 91.38 107 THR A N 1
ATOM 865 C CA . THR A 1 107 ? 9.565 -2.008 -3.033 1.00 91.38 107 THR A CA 1
ATOM 866 C C . THR A 1 107 ? 9.002 -2.342 -1.663 1.00 91.38 107 THR A C 1
ATOM 868 O O . THR A 1 107 ? 9.078 -3.498 -1.246 1.00 91.38 107 THR A O 1
ATOM 871 N N . ASP A 1 108 ? 8.417 -1.361 -0.973 1.00 93.56 108 ASP A N 1
ATOM 872 C CA . ASP A 1 108 ? 7.786 -1.571 0.321 1.00 93.56 108 ASP A CA 1
ATOM 873 C C . ASP A 1 108 ? 6.711 -0.518 0.612 1.00 93.56 108 ASP A C 1
ATOM 875 O O . ASP A 1 108 ? 6.688 0.568 0.031 1.00 93.56 108 ASP A O 1
ATOM 879 N N . ILE A 1 109 ? 5.829 -0.849 1.550 1.00 95.94 109 ILE A N 1
ATOM 880 C CA . ILE A 1 109 ? 4.856 0.075 2.132 1.00 95.94 109 ILE A CA 1
ATOM 881 C C . ILE A 1 109 ? 4.879 -0.155 3.638 1.00 95.94 109 ILE A C 1
ATOM 883 O O . ILE A 1 109 ? 4.833 -1.309 4.085 1.00 95.94 109 ILE A O 1
ATOM 887 N N . LYS A 1 110 ? 4.958 0.924 4.416 1.00 96.44 110 LYS A N 1
ATOM 888 C CA . LYS A 1 110 ? 5.089 0.857 5.876 1.00 96.44 110 LYS A CA 1
ATOM 889 C C . LYS A 1 110 ? 4.044 1.713 6.565 1.00 96.44 110 LYS A C 1
ATOM 891 O O . LYS A 1 110 ? 3.718 2.800 6.103 1.00 96.44 110 LYS A O 1
ATOM 896 N N . GLU A 1 111 ? 3.536 1.217 7.687 1.00 95.75 111 GLU A N 1
ATOM 897 C CA . GLU A 1 111 ? 2.623 1.970 8.544 1.00 95.75 111 GLU A CA 1
ATOM 898 C C . GLU A 1 111 ? 3.339 3.177 9.160 1.00 95.75 111 GLU A C 1
ATOM 900 O O . GLU A 1 111 ? 4.481 3.080 9.613 1.00 95.75 111 GLU A O 1
ATOM 905 N N . THR A 1 112 ? 2.641 4.307 9.214 1.00 95.00 112 THR A N 1
ATOM 906 C CA . THR A 1 112 ? 3.063 5.500 9.946 1.00 95.00 112 THR A CA 1
ATOM 907 C C . THR A 1 112 ? 2.028 5.844 11.016 1.00 95.00 112 THR A C 1
ATOM 909 O O . THR A 1 112 ? 0.957 5.234 11.122 1.00 95.00 112 THR A O 1
ATOM 912 N N . LYS A 1 113 ? 2.336 6.857 11.833 1.00 93.12 113 LYS A N 1
ATOM 913 C CA . LYS A 1 113 ? 1.422 7.355 12.868 1.00 93.12 113 LYS A CA 1
ATOM 914 C C . LYS A 1 113 ? 0.089 7.855 12.293 1.00 93.12 113 LYS A C 1
ATOM 916 O O . LYS A 1 113 ? -0.921 7.793 12.981 1.00 93.12 113 LYS A O 1
ATOM 921 N N . GLU A 1 114 ? 0.092 8.337 11.055 1.00 91.81 114 GLU A N 1
ATOM 922 C CA . GLU A 1 114 ? -1.029 9.062 10.439 1.00 91.81 114 GLU A CA 1
ATOM 923 C C . GLU A 1 114 ? -1.530 8.408 9.143 1.00 91.81 114 GLU A C 1
ATOM 925 O O . GLU A 1 114 ? -2.356 8.987 8.439 1.00 91.81 114 GLU A O 1
ATOM 930 N N . GLY A 1 115 ? -1.017 7.222 8.808 1.00 93.44 115 GLY A N 1
ATOM 931 C CA . GLY A 1 115 ? -1.351 6.503 7.584 1.00 93.44 115 GLY A CA 1
ATOM 932 C C . GLY A 1 115 ? -0.24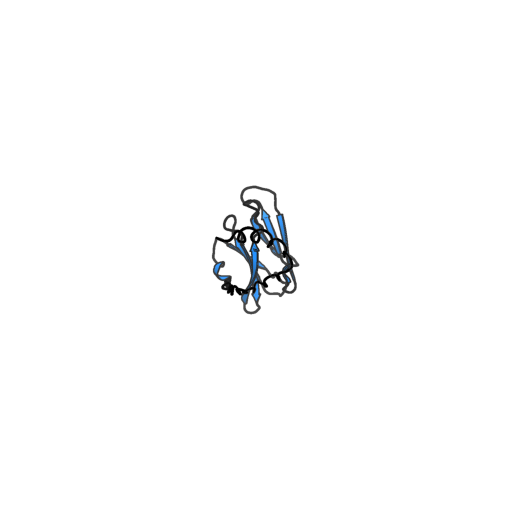0 5.535 7.204 1.00 93.44 115 GLY A C 1
ATOM 933 O O . GLY A 1 115 ? 0.089 4.625 7.970 1.00 93.44 115 GLY A O 1
ATOM 934 N N . PHE A 1 116 ? 0.350 5.734 6.027 1.00 95.00 116 PHE A N 1
ATOM 935 C CA . PHE A 1 116 ? 1.427 4.890 5.519 1.00 95.00 116 PHE A CA 1
ATOM 936 C C . PHE A 1 116 ? 2.401 5.659 4.622 1.00 95.00 116 PHE A C 1
ATOM 938 O O . PHE A 1 116 ? 2.085 6.712 4.068 1.00 95.00 116 PHE A O 1
ATOM 945 N N . GLU A 1 117 ? 3.603 5.112 4.482 1.00 95.31 117 GLU A N 1
ATOM 946 C CA . GLU A 1 117 ? 4.601 5.562 3.522 1.00 95.31 117 GLU A CA 1
ATOM 947 C C . GLU A 1 117 ? 4.803 4.509 2.434 1.00 95.31 117 GLU A C 1
ATOM 949 O O . GLU A 1 117 ? 4.847 3.307 2.708 1.00 95.31 117 GLU A O 1
ATOM 954 N N . ILE A 1 118 ? 4.924 4.967 1.194 1.00 94.75 118 ILE A N 1
ATOM 955 C CA . ILE A 1 118 ? 5.243 4.157 0.023 1.00 94.75 118 ILE A CA 1
ATOM 956 C C . ILE A 1 118 ? 6.704 4.398 -0.311 1.00 94.75 118 ILE A C 1
ATOM 958 O O . ILE A 1 118 ? 7.111 5.540 -0.524 1.00 94.75 118 ILE A O 1
ATOM 962 N N . ILE A 1 119 ? 7.478 3.324 -0.388 1.00 93.94 119 ILE A N 1
ATOM 963 C CA . ILE A 1 119 ? 8.895 3.372 -0.723 1.00 93.94 119 ILE A CA 1
ATOM 964 C C . ILE A 1 119 ? 9.060 2.841 -2.139 1.00 93.94 119 ILE A C 1
ATOM 966 O O . ILE A 1 119 ? 8.692 1.699 -2.424 1.00 93.94 119 ILE A O 1
ATOM 970 N N . THR A 1 120 ? 9.640 3.654 -3.019 1.00 92.75 120 THR A N 1
ATOM 971 C CA . THR A 1 120 ? 9.945 3.258 -4.396 1.00 92.75 120 THR A CA 1
ATOM 972 C C . THR A 1 120 ? 11.438 3.291 -4.658 1.00 92.75 120 THR A C 1
ATOM 974 O O . THR A 1 120 ? 12.123 4.203 -4.192 1.00 92.75 120 THR A O 1
ATOM 977 N N . GLN A 1 121 ? 11.939 2.346 -5.443 1.00 91.19 121 GLN A N 1
ATOM 978 C CA . GLN A 1 121 ? 13.340 2.284 -5.856 1.00 91.19 121 GLN A CA 1
ATOM 979 C C . GLN A 1 121 ? 13.457 1.714 -7.267 1.00 91.19 121 GLN A C 1
ATOM 981 O O . GLN A 1 121 ? 12.552 1.021 -7.744 1.00 91.19 121 GLN A O 1
ATOM 986 N N . PHE A 1 122 ? 14.604 1.941 -7.906 1.00 89.00 122 PHE A N 1
ATOM 987 C CA . PHE A 1 122 ? 14.948 1.241 -9.134 1.00 89.00 122 PHE A CA 1
ATOM 988 C C . PHE A 1 122 ? 15.030 -0.266 -8.864 1.00 89.00 122 PHE A C 1
ATOM 990 O O . PHE A 1 122 ? 15.727 -0.695 -7.940 1.00 89.00 122 PHE A O 1
ATOM 997 N N . PRO A 1 123 ? 14.343 -1.089 -9.661 1.00 80.62 123 PRO A N 1
ATOM 998 C CA . PRO A 1 123 ? 14.155 -2.499 -9.346 1.00 80.62 123 PRO A CA 1
ATOM 999 C C . PRO A 1 123 ? 15.406 -3.362 -9.593 1.00 80.62 123 PRO A C 1
ATOM 1001 O O . PRO A 1 123 ? 15.563 -4.371 -8.901 1.00 80.62 123 PRO A O 1
ATOM 1004 N N . ASP A 1 124 ? 16.295 -2.948 -10.508 1.00 79.12 124 ASP A N 1
ATOM 1005 C CA . ASP A 1 124 ? 17.535 -3.656 -10.861 1.00 79.12 124 ASP A CA 1
ATOM 1006 C C . ASP A 1 124 ? 18.772 -3.100 -10.145 1.00 79.12 124 ASP A C 1
ATOM 1008 O O . ASP A 1 124 ? 19.534 -3.857 -9.541 1.00 79.12 124 ASP A O 1
ATOM 1012 N N . ARG A 1 125 ? 19.033 -1.788 -10.277 1.00 72.19 125 ARG A N 1
ATOM 1013 C CA . ARG A 1 125 ? 20.222 -1.097 -9.744 1.00 72.19 125 ARG A CA 1
ATOM 1014 C C . ARG A 1 125 ? 19.921 0.391 -9.573 1.00 72.19 125 ARG A C 1
ATOM 1016 O O . ARG A 1 125 ? 19.549 1.056 -10.533 1.00 72.19 125 ARG A O 1
ATOM 1023 N N . GLY A 1 126 ? 20.134 0.921 -8.375 1.00 65.44 126 GLY A N 1
ATOM 1024 C CA . GLY A 1 126 ? 20.006 2.349 -8.099 1.00 65.44 126 GLY A CA 1
ATOM 1025 C C . GLY A 1 126 ? 19.866 2.617 -6.606 1.00 65.44 126 GLY A C 1
ATOM 1026 O O . GLY A 1 126 ? 19.164 1.898 -5.907 1.00 65.44 126 GLY A O 1
ATOM 1027 N N . TYR A 1 127 ? 20.544 3.654 -6.117 1.00 68.81 127 TYR A N 1
ATOM 1028 C CA . TYR A 1 127 ? 20.419 4.119 -4.727 1.00 68.81 127 TYR A CA 1
ATOM 1029 C C . TYR A 1 127 ? 19.321 5.176 -4.560 1.00 68.81 127 TYR A C 1
ATOM 1031 O O . TYR A 1 127 ? 19.124 5.697 -3.465 1.00 68.81 127 TYR A O 1
ATOM 1039 N N . LEU A 1 128 ? 18.637 5.529 -5.652 1.00 82.69 128 LEU A N 1
ATOM 1040 C CA . LEU A 1 128 ? 17.627 6.573 -5.647 1.00 82.69 128 LEU A CA 1
ATOM 1041 C C . LEU A 1 128 ? 16.310 5.984 -5.149 1.00 82.69 128 LEU A C 1
ATOM 1043 O O . LEU A 1 128 ? 15.544 5.387 -5.901 1.00 82.69 128 LEU A O 1
ATOM 1047 N N . GLN A 1 129 ? 16.108 6.117 -3.844 1.00 90.38 129 GLN A N 1
ATOM 1048 C CA . GLN A 1 129 ? 14.864 5.801 -3.169 1.00 90.38 129 GLN A CA 1
ATOM 1049 C C . GLN A 1 129 ? 14.025 7.069 -3.047 1.00 90.38 129 GLN A C 1
ATOM 1051 O O . GLN A 1 129 ? 14.507 8.071 -2.521 1.00 90.38 129 GLN A O 1
ATOM 1056 N N . ASN A 1 130 ? 12.759 6.982 -3.442 1.00 91.25 130 ASN A N 1
ATOM 1057 C CA . ASN A 1 130 ? 11.763 7.991 -3.103 1.00 91.25 130 ASN A CA 1
ATOM 1058 C C . ASN A 1 130 ? 10.812 7.432 -2.045 1.00 91.25 130 ASN A C 1
ATOM 1060 O O . ASN A 1 130 ? 10.536 6.229 -2.007 1.00 91.25 130 ASN A O 1
ATOM 1064 N N . THR A 1 131 ? 10.304 8.329 -1.207 1.00 93.19 131 THR A N 1
ATOM 1065 C CA . THR A 1 131 ? 9.276 8.024 -0.217 1.00 93.19 131 THR A CA 1
ATOM 1066 C C . THR A 1 131 ? 8.104 8.974 -0.419 1.00 93.19 131 THR A C 1
ATOM 1068 O O . THR A 1 131 ? 8.298 10.187 -0.500 1.00 93.19 131 THR A O 1
ATOM 1071 N N . TYR A 1 132 ? 6.895 8.424 -0.468 1.00 92.25 132 TYR A N 1
ATOM 1072 C CA . TYR A 1 132 ? 5.646 9.174 -0.580 1.00 92.25 132 TYR A CA 1
ATOM 1073 C C . TYR A 1 132 ? 4.793 8.900 0.652 1.00 92.25 132 TYR A C 1
ATOM 1075 O O . TYR A 1 132 ? 4.685 7.755 1.085 1.00 92.25 132 TYR A O 1
ATOM 1083 N N . LEU A 1 133 ? 4.192 9.940 1.222 1.00 92.69 133 LEU A N 1
ATOM 1084 C CA . LEU A 1 133 ? 3.323 9.822 2.389 1.00 92.69 133 LEU A CA 1
ATOM 1085 C C . LEU A 1 133 ? 1.867 9.904 1.952 1.00 92.69 133 LEU A C 1
ATOM 1087 O O . LEU A 1 133 ? 1.505 10.794 1.187 1.00 92.69 133 LEU A O 1
ATOM 1091 N N . ALA A 1 134 ? 1.056 8.996 2.479 1.00 91.31 134 ALA A N 1
ATOM 1092 C CA . ALA A 1 134 ? -0.392 9.047 2.390 1.00 91.31 134 ALA A CA 1
ATOM 1093 C C . ALA A 1 134 ? -0.958 9.065 3.808 1.00 91.31 134 ALA A C 1
ATOM 1095 O O . ALA A 1 134 ? -0.579 8.241 4.652 1.00 91.31 134 ALA A O 1
ATOM 1096 N N . SER A 1 135 ? -1.857 10.009 4.076 1.00 88.75 135 SER A N 1
ATOM 1097 C CA . SER A 1 135 ? -2.515 10.110 5.374 1.00 88.75 135 SER A CA 1
ATOM 1098 C C . SER A 1 135 ? -3.915 9.530 5.296 1.00 88.75 135 SER A C 1
ATOM 1100 O O . SER A 1 135 ? -4.666 9.830 4.376 1.00 88.75 135 SER A O 1
ATOM 1102 N N . GLY A 1 136 ? -4.265 8.701 6.274 1.00 82.44 136 GLY A N 1
ATOM 1103 C CA . GLY A 1 136 ? -5.617 8.234 6.523 1.00 82.44 136 GLY A CA 1
ATOM 1104 C C . GLY A 1 136 ? -5.968 8.594 7.954 1.00 82.44 136 GLY A C 1
ATOM 1105 O O . GLY A 1 136 ? -5.601 7.889 8.879 1.00 82.44 136 GLY A O 1
ATOM 1106 N N . ILE A 1 137 ? -6.654 9.704 8.189 1.00 79.25 137 ILE A N 1
ATOM 1107 C CA . ILE A 1 137 ? -7.118 10.027 9.544 1.00 79.25 137 ILE A CA 1
ATOM 1108 C C . ILE A 1 137 ? -8.616 10.243 9.478 1.00 79.25 137 ILE A C 1
ATOM 1110 O O . ILE A 1 137 ? -9.100 10.993 8.628 1.00 79.25 137 ILE A O 1
ATOM 1114 N N . ASN A 1 138 ? -9.359 9.601 10.381 1.00 72.94 138 ASN A N 1
ATOM 1115 C CA . ASN A 1 138 ? -10.812 9.747 10.489 1.00 72.94 138 ASN A CA 1
ATOM 1116 C C . ASN A 1 138 ? -11.532 9.452 9.159 1.00 72.94 138 ASN A C 1
ATOM 1118 O O . ASN A 1 138 ? -12.382 10.230 8.723 1.00 72.94 138 ASN A O 1
ATOM 1122 N N . ASN A 1 139 ? -11.162 8.360 8.484 1.00 75.31 139 ASN A N 1
ATOM 1123 C CA . ASN A 1 139 ? -11.708 7.958 7.175 1.00 75.31 139 ASN A CA 1
ATOM 1124 C C . ASN A 1 139 ? -11.490 8.964 6.036 1.00 75.31 139 ASN A C 1
ATOM 1126 O O . ASN A 1 139 ? -12.131 8.865 4.989 1.00 75.31 139 ASN A O 1
ATOM 1130 N N . LYS A 1 140 ? -10.578 9.922 6.212 1.00 78.38 140 LYS A N 1
ATOM 1131 C CA . LYS A 1 140 ? -10.175 10.852 5.164 1.00 78.38 140 LYS A CA 1
ATOM 1132 C C . LYS A 1 140 ? -8.780 10.494 4.676 1.00 78.38 140 LYS A C 1
ATOM 1134 O O . LYS A 1 140 ? -7.831 10.544 5.454 1.00 78.38 140 LYS A O 1
ATOM 1139 N N . LEU A 1 141 ? -8.688 10.165 3.391 1.00 79.81 141 LEU A N 1
ATOM 1140 C CA . LEU A 1 141 ? -7.431 9.893 2.701 1.00 79.81 141 LEU A CA 1
ATOM 1141 C C . LEU A 1 141 ? -6.938 11.170 2.011 1.00 79.81 141 LEU A C 1
ATOM 1143 O O . LEU A 1 141 ? -7.723 11.821 1.314 1.00 79.81 141 LEU A O 1
ATOM 1147 N N . ILE A 1 142 ? -5.677 11.540 2.243 1.00 72.56 142 ILE A N 1
ATOM 1148 C CA . ILE A 1 142 ? -4.987 12.694 1.640 1.00 72.56 142 ILE A CA 1
ATOM 1149 C C . ILE A 1 142 ? -3.644 12.230 1.087 1.00 72.56 142 ILE A C 1
ATOM 1151 O O . ILE A 1 142 ? -2.924 11.518 1.829 1.00 72.56 142 ILE A O 1
#

Radius of gyration: 31.29 Å; chains: 1; bounding box: 60×62×94 Å